Protein AF-A0AAW8YZZ6-F1 (afdb_monomer_lite)

Structure (mmCIF, N/CA/C/O backbone):
data_AF-A0AAW8YZZ6-F1
#
_entry.id   AF-A0AAW8YZZ6-F1
#
loop_
_atom_site.group_PDB
_atom_site.id
_atom_site.type_symbol
_atom_site.label_atom_id
_atom_site.label_alt_id
_atom_site.label_comp_id
_atom_site.label_asym_id
_atom_site.label_entity_id
_atom_site.label_seq_id
_atom_site.pdbx_PDB_ins_code
_atom_site.Cartn_x
_atom_site.Cartn_y
_atom_site.Cartn_z
_atom_site.occupancy
_atom_site.B_iso_or_equiv
_atom_site.auth_seq_id
_atom_site.auth_comp_id
_atom_site.auth_asym_id
_atom_site.auth_atom_id
_atom_site.pdbx_PDB_model_num
ATOM 1 N N . MET A 1 1 ? -18.118 74.528 16.825 1.00 43.16 1 MET A N 1
ATOM 2 C CA . MET A 1 1 ? -18.634 73.667 15.736 1.00 43.16 1 MET A CA 1
ATOM 3 C C . MET A 1 1 ? -18.091 72.247 15.939 1.00 43.16 1 MET A C 1
ATOM 5 O O . MET A 1 1 ? -16.984 71.967 15.513 1.00 43.16 1 MET A O 1
ATOM 9 N N . TRP A 1 2 ? -18.802 71.395 16.697 1.00 37.81 2 TRP A N 1
ATOM 10 C CA . TRP A 1 2 ? -18.304 70.091 17.202 1.00 37.81 2 TRP A CA 1
ATOM 11 C C . TRP A 1 2 ? -19.380 68.978 17.167 1.00 37.81 2 TRP A C 1
ATOM 13 O O . TRP A 1 2 ? -19.397 68.080 17.999 1.00 37.81 2 TRP A O 1
ATOM 23 N N . ILE A 1 3 ? -20.325 69.040 16.219 1.00 47.12 3 ILE A N 1
ATOM 24 C CA . ILE A 1 3 ? -21.505 68.144 16.203 1.00 47.12 3 ILE A CA 1
ATOM 25 C C . ILE A 1 3 ? -21.388 67.002 15.166 1.00 47.12 3 ILE A C 1
ATOM 27 O O . ILE A 1 3 ? -22.100 66.009 15.268 1.00 47.12 3 ILE A O 1
ATOM 31 N N . LYS A 1 4 ? -20.429 67.036 14.226 1.00 51.44 4 LYS A N 1
ATOM 32 C CA . LYS A 1 4 ? -20.314 66.006 13.165 1.00 51.44 4 LYS A CA 1
ATOM 33 C C . LYS A 1 4 ? -19.516 64.740 13.550 1.00 51.44 4 LYS A C 1
ATOM 35 O O . LYS A 1 4 ? -19.490 63.794 12.778 1.00 51.44 4 LYS A O 1
ATOM 40 N N . SER A 1 5 ? -18.886 64.694 14.729 1.00 56.28 5 SER A N 1
ATOM 41 C CA . SER A 1 5 ? -18.039 63.559 15.158 1.00 56.28 5 SER A CA 1
ATOM 42 C C . SER A 1 5 ? -18.810 62.471 15.926 1.00 56.28 5 SER A C 1
ATOM 44 O O . SER A 1 5 ? -18.571 61.278 15.743 1.00 56.28 5 SER A O 1
ATOM 46 N N . ARG A 1 6 ? -19.806 62.857 16.738 1.00 55.50 6 ARG A N 1
ATOM 47 C CA . ARG A 1 6 ? -20.483 61.929 17.661 1.00 55.50 6 ARG A CA 1
ATOM 48 C C . ARG A 1 6 ? -21.331 60.871 16.945 1.00 55.50 6 ARG A C 1
ATOM 50 O O . ARG A 1 6 ? -21.354 59.727 17.382 1.00 55.50 6 ARG A O 1
ATOM 57 N N . ASN A 1 7 ? -21.961 61.224 15.822 1.00 56.28 7 ASN A N 1
ATOM 58 C CA . ASN A 1 7 ? -22.769 60.282 15.039 1.00 56.28 7 ASN A CA 1
ATOM 59 C C . ASN A 1 7 ? -21.904 59.282 14.257 1.00 56.28 7 ASN A C 1
ATOM 61 O O . ASN A 1 7 ? -22.292 58.127 14.136 1.00 56.28 7 ASN A O 1
ATOM 65 N N . SER A 1 8 ? -20.715 59.683 13.789 1.00 57.78 8 SER A N 1
ATOM 66 C CA . SER A 1 8 ? -19.793 58.777 13.089 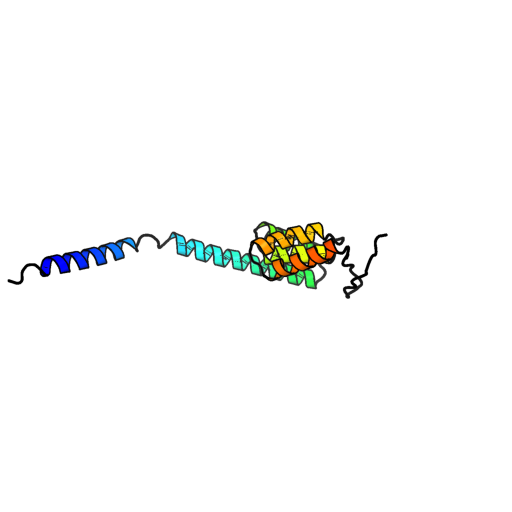1.00 57.78 8 SER A CA 1
ATOM 67 C C . SER A 1 8 ? -19.155 57.756 14.027 1.00 57.78 8 SER A C 1
ATOM 69 O O . SER A 1 8 ? -19.003 56.602 13.647 1.00 57.78 8 SER A O 1
ATOM 71 N N . ILE A 1 9 ? -18.830 58.143 15.266 1.00 61.41 9 ILE A N 1
ATOM 72 C CA . ILE A 1 9 ? -18.267 57.214 16.259 1.00 61.41 9 ILE A CA 1
ATOM 73 C C . ILE A 1 9 ? -19.305 56.160 16.665 1.00 61.41 9 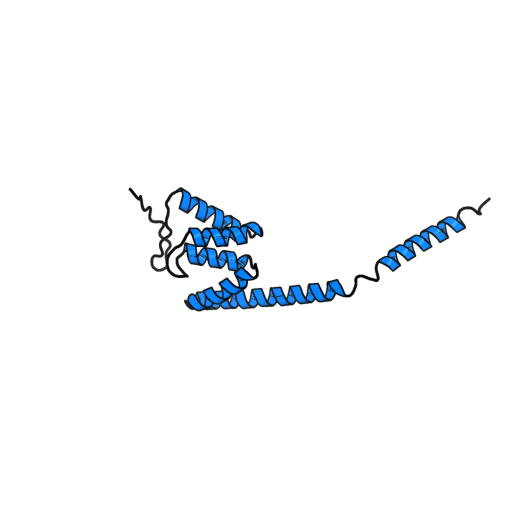ILE A C 1
ATOM 75 O O . ILE A 1 9 ? -18.979 54.979 16.703 1.00 61.41 9 ILE A O 1
ATOM 79 N N . VAL A 1 10 ? -20.561 56.565 16.891 1.00 65.56 10 VAL A N 1
ATOM 80 C CA . VAL A 1 10 ? -21.660 55.635 17.210 1.00 65.56 10 VAL A CA 1
ATOM 81 C C . VAL A 1 10 ? -21.965 54.696 16.035 1.00 65.56 10 VAL A C 1
ATOM 83 O O . VAL A 1 10 ? -22.261 53.525 16.248 1.00 65.56 10 VAL A O 1
ATOM 86 N N . LEU A 1 11 ? -21.846 55.173 14.791 1.00 63.16 11 LEU A N 1
ATOM 87 C CA . LEU A 1 11 ? -22.036 54.338 13.602 1.00 63.16 11 LEU A CA 1
ATOM 88 C C . LEU A 1 11 ? -20.916 53.295 13.451 1.00 63.16 11 LEU A C 1
ATOM 90 O O . LEU A 1 11 ? -21.190 52.135 13.158 1.00 63.16 11 LEU A O 1
ATOM 94 N N . VAL A 1 12 ? -19.660 53.688 13.691 1.00 63.53 12 VAL A N 1
ATOM 95 C CA . VAL A 1 12 ? -18.492 52.795 13.597 1.00 63.53 12 VAL A CA 1
ATOM 96 C C . VAL A 1 12 ? -18.524 51.723 14.687 1.00 63.53 12 VAL A C 1
ATOM 98 O O . VAL A 1 12 ? -18.260 50.558 14.396 1.00 63.53 12 VAL A O 1
ATOM 101 N N . THR A 1 13 ? -18.909 52.064 15.919 1.00 65.81 13 THR A N 1
ATOM 102 C CA . THR A 1 13 ? -19.053 51.064 16.989 1.00 65.81 13 THR A CA 1
ATOM 103 C C . THR A 1 13 ? -20.231 50.124 16.743 1.00 65.81 13 THR A C 1
ATOM 105 O O . THR A 1 13 ? -20.111 48.930 16.999 1.00 65.81 13 THR A O 1
ATOM 108 N N . PHE A 1 14 ? -21.334 50.611 16.169 1.00 70.44 14 PHE A N 1
ATOM 109 C CA . PHE A 1 14 ? -22.470 49.767 15.792 1.00 70.44 14 PHE A CA 1
ATOM 110 C C . PHE A 1 14 ? -22.109 48.773 14.673 1.00 70.44 14 PHE A C 1
ATOM 112 O O . PHE A 1 14 ? -22.471 47.601 14.755 1.00 70.44 14 PHE A O 1
ATOM 119 N N . ILE A 1 15 ? -21.320 49.201 13.680 1.00 69.00 15 ILE A N 1
ATOM 120 C CA . ILE A 1 15 ? -20.821 48.342 12.591 1.00 69.00 15 ILE A CA 1
ATOM 121 C C . ILE A 1 15 ? -19.832 47.281 13.111 1.00 69.00 15 ILE A C 1
ATOM 123 O O . ILE A 1 15 ? -19.919 46.123 12.706 1.00 69.00 15 ILE A O 1
ATOM 127 N N . LEU A 1 16 ? -18.936 47.635 14.043 1.00 65.00 16 LEU A N 1
ATOM 128 C CA . LEU A 1 16 ? -18.002 46.685 14.674 1.00 65.00 16 LEU A CA 1
ATOM 129 C C . LEU A 1 16 ? -18.708 45.684 15.614 1.00 65.00 16 LEU A C 1
ATOM 131 O O . LEU A 1 16 ? -18.280 44.536 15.739 1.00 65.00 16 LEU A O 1
ATOM 135 N N . CYS A 1 17 ? -19.814 46.085 16.247 1.00 64.62 17 CYS A N 1
ATOM 136 C CA . CYS A 1 17 ? -20.660 45.190 17.045 1.00 64.62 17 CYS A CA 1
ATOM 137 C C . CYS A 1 17 ? -21.518 44.251 16.176 1.00 64.62 17 CYS A C 1
ATOM 139 O O . CYS A 1 17 ? -21.741 43.101 16.543 1.00 64.62 17 CYS A O 1
ATOM 141 N N . LEU A 1 18 ? -21.973 44.704 15.004 1.00 61.31 18 LEU A N 1
ATOM 142 C CA . LEU A 1 18 ? -22.710 43.873 14.043 1.00 61.31 18 LEU A CA 1
ATOM 143 C C . LEU A 1 18 ? -21.816 42.822 13.364 1.00 61.31 18 LEU A C 1
ATOM 145 O O . LEU A 1 18 ? -22.265 41.698 13.143 1.00 61.31 18 LEU A O 1
ATOM 149 N N . SER A 1 19 ? -20.548 43.141 13.079 1.00 62.22 19 SER A N 1
ATOM 150 C CA . SER A 1 19 ? -19.595 42.168 12.520 1.00 62.22 19 SER A CA 1
ATOM 151 C C . SER A 1 19 ? -19.176 41.100 13.535 1.00 62.22 19 SER A C 1
ATOM 153 O O . SER A 1 19 ? -18.974 39.947 13.161 1.00 62.22 19 SER A O 1
ATOM 155 N N . SER A 1 20 ? -19.119 41.449 14.822 1.00 60.75 20 SER A N 1
ATOM 156 C CA . SER A 1 20 ? -18.901 40.488 15.910 1.00 60.75 20 SER A CA 1
ATOM 157 C C . SER A 1 20 ? -20.146 39.645 16.218 1.00 60.75 20 SER A C 1
ATOM 159 O O . SER A 1 20 ? -20.004 38.475 16.564 1.00 60.75 20 SER A O 1
ATOM 161 N N . PHE A 1 21 ? -21.360 40.166 15.995 1.00 58.66 21 PHE A N 1
ATOM 162 C CA . PHE A 1 21 ? -22.602 39.381 16.090 1.00 58.66 21 PHE A CA 1
ATOM 163 C C . PHE A 1 21 ? -22.792 38.382 14.934 1.00 58.66 21 PHE A C 1
ATOM 165 O O . PHE A 1 21 ? -23.362 37.312 15.141 1.00 58.66 21 PHE A O 1
ATOM 172 N N . LEU A 1 22 ? -22.263 38.669 13.737 1.00 52.03 22 LEU A N 1
ATOM 173 C CA . LEU A 1 22 ? -22.270 37.730 12.602 1.00 52.03 22 LEU A CA 1
ATOM 174 C C . LEU A 1 22 ? -21.299 36.545 12.775 1.00 52.03 22 LEU A C 1
ATOM 176 O O . LEU A 1 22 ? -21.390 35.573 12.026 1.00 52.03 22 LEU A O 1
ATOM 180 N N . LEU A 1 23 ? -20.412 36.575 13.776 1.00 51.97 23 LEU A N 1
ATOM 181 C CA . LEU A 1 23 ? -19.503 35.467 14.094 1.00 51.97 23 LEU A CA 1
ATOM 182 C C . LEU A 1 23 ? -20.087 34.438 15.083 1.00 51.97 23 LEU A C 1
ATOM 184 O O . LEU A 1 23 ? -19.432 33.436 15.360 1.00 51.97 23 LEU A O 1
ATOM 188 N N . ILE A 1 24 ? -21.325 34.605 15.575 1.00 57.91 24 ILE A N 1
ATOM 189 C CA . ILE A 1 24 ? -21.940 33.692 16.568 1.00 57.91 24 ILE A CA 1
ATOM 190 C C . ILE A 1 24 ? -23.034 32.805 15.941 1.00 57.91 24 ILE A C 1
ATOM 192 O O . ILE A 1 24 ? -24.049 32.502 16.556 1.00 57.91 24 ILE A O 1
ATOM 196 N N . SER A 1 25 ? -22.833 32.335 14.705 1.00 57.03 25 SER A N 1
ATOM 197 C CA . SER A 1 25 ? -23.699 31.291 14.117 1.00 57.03 25 SER A CA 1
ATOM 198 C C . SER A 1 25 ? -22.960 30.101 13.486 1.00 57.03 25 SER A C 1
ATOM 200 O O . SER A 1 25 ? -23.610 29.209 12.947 1.00 57.03 25 SER A O 1
ATOM 202 N N . CYS A 1 26 ? -21.635 29.991 13.613 1.00 53.09 26 CYS A N 1
ATOM 203 C CA . CYS A 1 26 ? -20.879 28.831 13.111 1.00 53.09 26 CYS A CA 1
ATOM 204 C C . CYS A 1 26 ? -20.108 28.112 14.232 1.00 53.09 26 CYS A C 1
ATOM 206 O O . CYS A 1 26 ? -18.908 27.899 14.126 1.00 53.09 26 CYS A O 1
ATOM 208 N N . GLY A 1 27 ? -20.778 27.765 15.337 1.00 50.97 27 GLY A N 1
ATOM 209 C CA . GLY A 1 27 ? -20.136 27.074 16.470 1.00 50.97 27 GLY A CA 1
ATOM 210 C C . GLY A 1 27 ? -20.367 25.558 16.551 1.00 50.97 27 GLY A C 1
ATOM 211 O O . GLY A 1 27 ? -19.568 24.854 17.166 1.00 50.97 27 GLY A O 1
ATOM 212 N N . ASN A 1 28 ? -21.437 25.030 15.941 1.00 52.66 28 ASN A N 1
ATOM 213 C CA . ASN A 1 28 ? -21.854 23.638 16.184 1.00 52.66 28 ASN A CA 1
ATOM 214 C C . ASN A 1 28 ? -21.442 22.629 15.098 1.00 52.66 28 ASN A C 1
ATOM 216 O O . ASN A 1 28 ? -21.252 21.462 15.427 1.00 52.66 28 ASN A O 1
ATOM 220 N N . SER A 1 29 ? -21.272 23.040 13.835 1.00 55.75 29 SER A N 1
ATOM 221 C CA . SER A 1 29 ? -20.892 22.110 12.751 1.00 55.75 29 SER A CA 1
ATOM 222 C C . SER A 1 29 ? -19.415 21.705 12.825 1.00 55.75 29 SER A C 1
ATOM 224 O O . SER A 1 29 ? -19.079 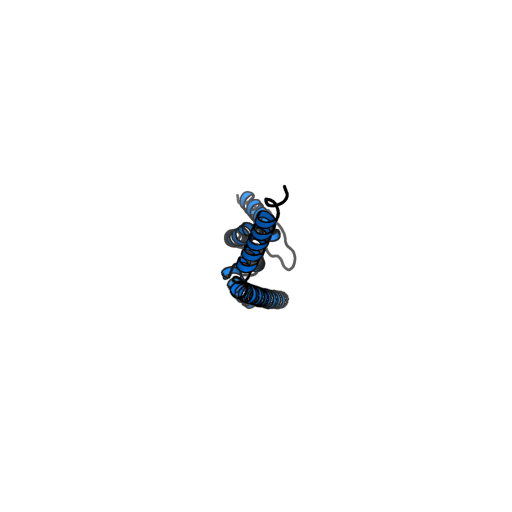20.531 12.697 1.00 55.75 29 SER A O 1
ATOM 226 N N . THR A 1 30 ? -18.533 22.661 13.127 1.00 55.69 30 THR A N 1
ATOM 227 C CA . THR A 1 30 ? -17.073 22.487 13.069 1.00 55.69 30 THR A CA 1
ATOM 228 C C . THR A 1 30 ? -16.518 21.655 14.227 1.00 55.69 30 THR A C 1
ATOM 230 O O . THR A 1 30 ? -15.671 20.797 14.011 1.00 55.69 30 THR A O 1
ATOM 233 N N . ASN A 1 31 ? -17.026 21.822 15.453 1.00 58.78 31 ASN A N 1
ATOM 234 C CA . ASN A 1 31 ? -16.563 21.053 16.619 1.00 58.78 31 ASN A CA 1
ATOM 235 C C . ASN A 1 31 ? -16.940 19.562 16.549 1.00 58.78 31 ASN A C 1
ATOM 237 O O . ASN A 1 31 ? -16.196 18.702 17.021 1.00 58.78 31 ASN A O 1
ATOM 241 N N . VAL A 1 32 ? -18.092 19.242 15.950 1.00 60.88 32 VAL A N 1
ATOM 242 C CA . VAL A 1 32 ? -18.541 17.855 15.755 1.00 60.88 32 VAL A CA 1
ATOM 243 C C . VAL A 1 32 ? -17.779 17.192 14.607 1.00 60.88 32 VAL A C 1
ATOM 245 O O . VAL A 1 32 ? -17.391 16.032 14.737 1.00 60.88 32 VAL A O 1
ATOM 248 N N . GLU A 1 33 ? -17.528 17.912 13.511 1.00 59.75 33 GLU A N 1
ATOM 249 C CA . GLU A 1 33 ? -16.726 17.416 12.385 1.00 59.75 33 GLU A CA 1
ATOM 250 C C . GLU A 1 33 ? -15.266 17.189 12.773 1.00 59.75 33 GLU A C 1
ATOM 252 O O . GLU A 1 33 ? -14.750 16.106 12.523 1.00 59.75 33 GLU A O 1
ATOM 257 N N . ILE A 1 34 ? -14.622 18.131 13.467 1.00 61.38 34 ILE A N 1
ATOM 258 C CA . ILE A 1 34 ? -13.226 17.980 13.911 1.00 61.38 34 ILE A CA 1
ATOM 259 C C . ILE A 1 34 ? -13.078 16.790 14.873 1.00 61.38 34 ILE A C 1
ATOM 261 O O . ILE A 1 34 ? -12.155 15.995 14.716 1.00 61.38 34 ILE A O 1
ATOM 265 N N . LYS A 1 35 ? -14.019 16.592 15.812 1.00 63.84 35 LYS A N 1
ATOM 266 C CA . LYS A 1 35 ? -14.015 15.426 16.715 1.00 63.84 35 LYS A CA 1
ATOM 267 C C . LYS A 1 35 ? -14.228 14.104 15.969 1.00 63.84 35 LYS A C 1
ATOM 269 O O . LYS A 1 35 ? -13.600 13.106 16.308 1.00 63.84 35 LYS A O 1
ATOM 274 N N . LYS A 1 36 ? -15.104 14.088 14.955 1.00 61.38 36 LYS A N 1
ATOM 275 C CA . LYS A 1 36 ? -15.311 12.910 14.096 1.00 61.38 36 LYS A CA 1
ATOM 276 C C . LYS A 1 36 ? -14.066 12.595 13.272 1.00 61.38 36 LYS A C 1
ATOM 278 O O . LYS A 1 36 ? -13.675 11.435 13.228 1.00 61.38 36 LYS A O 1
ATOM 283 N N . ILE A 1 37 ? -13.433 13.605 12.679 1.00 62.56 37 ILE A N 1
ATOM 284 C CA . ILE A 1 37 ? -12.215 13.458 11.874 1.00 62.56 37 ILE A CA 1
ATOM 285 C C . ILE A 1 37 ? -11.070 12.910 12.733 1.00 62.56 37 ILE A C 1
ATOM 287 O O . ILE A 1 37 ? -10.478 11.905 12.347 1.00 62.56 37 ILE A O 1
ATOM 291 N N . ASP A 1 38 ? -10.837 13.474 13.922 1.00 67.19 38 ASP A N 1
ATOM 292 C CA . ASP A 1 38 ? -9.835 12.980 14.881 1.00 67.19 38 ASP A CA 1
ATOM 293 C C . ASP A 1 38 ? -10.102 11.519 15.277 1.00 67.19 38 ASP A C 1
ATOM 295 O O . ASP A 1 38 ? -9.222 10.672 15.155 1.00 67.19 38 ASP A O 1
ATOM 299 N N . SER A 1 39 ? -11.351 11.173 15.616 1.00 70.12 39 SER A N 1
ATOM 300 C CA . SER A 1 39 ? -11.706 9.782 15.936 1.00 70.12 39 SER A CA 1
ATOM 301 C C . SER A 1 39 ? -11.560 8.823 14.746 1.00 70.12 39 SER A C 1
ATOM 303 O O . SER A 1 39 ? -11.121 7.689 14.918 1.00 70.12 39 SER A O 1
ATOM 305 N N . SER A 1 40 ? -11.883 9.275 13.529 1.00 74.12 40 SER A N 1
ATOM 306 C CA . SER A 1 40 ? -11.791 8.455 12.317 1.00 74.12 40 SER A CA 1
ATOM 307 C C . SER A 1 40 ? -10.345 8.228 11.885 1.00 74.12 40 SER A C 1
ATOM 309 O O . SER A 1 40 ? -9.997 7.129 11.459 1.00 74.12 40 SER A O 1
ATOM 311 N N . GLN A 1 41 ? -9.488 9.237 12.052 1.00 79.31 41 GLN A N 1
ATOM 312 C CA . GLN A 1 41 ? -8.068 9.131 11.756 1.00 79.31 41 GLN A CA 1
ATOM 313 C C . GLN A 1 41 ? -7.362 8.259 12.799 1.00 79.31 41 GLN A C 1
ATOM 315 O O . GLN A 1 41 ? -6.567 7.400 12.428 1.00 79.31 41 GLN A O 1
ATOM 320 N N . GLN A 1 42 ? -7.718 8.402 14.080 1.00 85.81 42 GLN A N 1
ATOM 321 C CA . GLN A 1 42 ? -7.239 7.517 15.143 1.00 85.81 42 GLN A CA 1
ATOM 322 C C . GLN A 1 42 ? -7.622 6.055 14.884 1.00 85.81 42 GLN A C 1
ATOM 324 O O . GLN A 1 42 ? -6.791 5.168 15.059 1.00 85.81 42 GLN A O 1
ATOM 329 N N . GLU A 1 43 ? -8.845 5.780 14.417 1.00 88.94 43 GLU A N 1
ATOM 330 C CA . GLU A 1 43 ? -9.255 4.416 14.065 1.00 88.94 43 GLU A CA 1
ATOM 331 C C . GLU A 1 43 ? -8.448 3.856 12.880 1.00 88.94 43 GLU A C 1
ATOM 333 O O . GLU A 1 43 ? -8.019 2.700 12.924 1.00 88.94 43 GLU A O 1
ATOM 338 N N . ILE A 1 44 ? -8.190 4.671 11.849 1.00 92.62 44 ILE A N 1
ATOM 339 C CA . ILE A 1 44 ? -7.344 4.289 10.706 1.00 92.62 44 ILE A CA 1
ATOM 340 C C . ILE A 1 44 ? -5.923 3.962 11.173 1.00 92.62 44 ILE A C 1
ATOM 342 O O . ILE A 1 44 ? -5.403 2.906 10.816 1.00 92.62 44 ILE A O 1
ATOM 346 N N . ASP A 1 45 ? -5.311 4.816 11.995 1.00 92.88 45 ASP A N 1
ATOM 347 C CA . ASP A 1 45 ? -3.938 4.617 12.467 1.00 92.88 45 ASP A CA 1
ATOM 348 C C . ASP A 1 45 ? -3.815 3.367 13.364 1.00 92.88 45 ASP A C 1
ATOM 350 O O . ASP A 1 45 ? -2.853 2.607 13.231 1.00 92.88 45 ASP A O 1
ATOM 354 N N . VAL A 1 46 ? -4.809 3.085 14.218 1.00 95.19 46 VAL A N 1
ATOM 355 C CA . VAL A 1 46 ? -4.843 1.859 15.042 1.00 95.19 46 VAL A CA 1
ATOM 356 C C . VAL A 1 46 ? -4.957 0.602 14.175 1.00 95.19 46 VAL A C 1
ATOM 358 O O . VAL A 1 46 ? -4.233 -0.372 14.394 1.00 95.19 46 VAL A O 1
ATOM 361 N N . GLN A 1 47 ? -5.843 0.603 13.177 1.0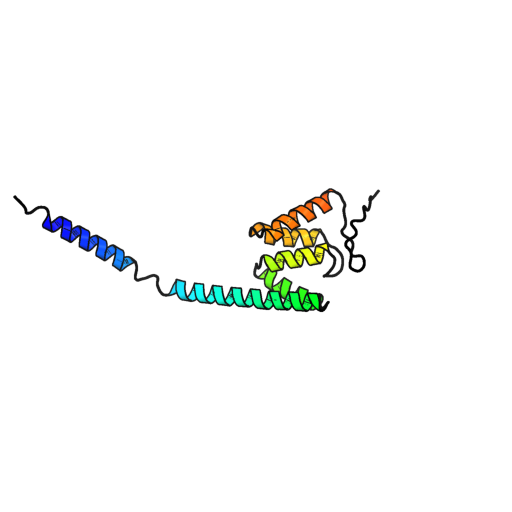0 96.88 47 GLN A N 1
ATOM 362 C CA . GLN A 1 47 ? -5.997 -0.537 12.267 1.00 96.88 47 GLN A CA 1
ATOM 363 C C . GLN A 1 47 ? -4.757 -0.727 11.388 1.00 96.88 47 GLN A C 1
ATOM 365 O O . GLN A 1 47 ? -4.349 -1.861 11.143 1.00 96.88 47 GLN A O 1
ATOM 370 N N . PHE A 1 48 ? -4.128 0.365 10.953 1.00 97.00 48 PHE A N 1
ATOM 371 C CA . PHE A 1 48 ? -2.881 0.308 10.200 1.00 97.00 48 PHE A CA 1
ATOM 372 C C . PHE A 1 48 ? -1.773 -0.336 11.033 1.00 97.00 48 PHE A C 1
ATOM 374 O O . PHE A 1 48 ? -1.134 -1.275 10.563 1.00 97.00 48 PHE A O 1
ATOM 381 N N . LYS A 1 49 ? -1.613 0.080 12.297 1.00 97.38 49 LYS A N 1
ATOM 382 C CA . LYS A 1 49 ? -0.621 -0.520 13.196 1.00 97.38 49 LYS A CA 1
ATOM 383 C C . LYS A 1 49 ? -0.869 -2.014 13.406 1.00 97.38 49 LYS A C 1
ATOM 385 O O . LYS A 1 49 ? 0.058 -2.811 13.325 1.00 97.38 49 LYS A O 1
ATOM 390 N N . LYS A 1 50 ? -2.132 -2.415 13.575 1.00 97.69 50 LYS A N 1
ATOM 391 C CA . LYS A 1 50 ? -2.508 -3.834 13.633 1.00 97.69 50 LYS A CA 1
ATOM 392 C C . LYS A 1 50 ? -2.102 -4.591 12.363 1.00 97.69 50 LYS A C 1
ATOM 394 O O . LYS A 1 50 ? -1.663 -5.734 12.457 1.00 97.69 50 LYS A O 1
ATOM 399 N N . ALA A 1 51 ? -2.268 -3.992 11.184 1.00 97.81 51 ALA A N 1
ATOM 400 C CA . ALA A 1 51 ? -1.843 -4.612 9.933 1.00 97.81 51 ALA A CA 1
ATOM 401 C C . ALA A 1 51 ? -0.315 -4.754 9.846 1.00 97.81 51 ALA A C 1
ATOM 403 O O . ALA A 1 51 ? 0.153 -5.789 9.378 1.00 97.81 51 ALA A O 1
ATOM 404 N N . GLU A 1 52 ? 0.453 -3.771 10.329 1.00 96.38 52 GLU A N 1
ATOM 405 C CA . GLU A 1 52 ? 1.915 -3.879 10.453 1.00 96.38 52 GLU A CA 1
ATOM 406 C C . GLU A 1 52 ? 2.313 -5.023 11.391 1.00 96.38 52 GLU A C 1
ATOM 408 O O . GLU A 1 52 ? 3.126 -5.861 11.017 1.00 96.38 52 GLU A O 1
ATOM 413 N N . ASP A 1 53 ? 1.684 -5.128 12.563 1.00 97.62 53 ASP A N 1
ATOM 414 C CA . ASP A 1 53 ? 1.988 -6.192 13.527 1.00 97.62 53 ASP A CA 1
ATOM 415 C C . ASP A 1 53 ? 1.646 -7.588 12.967 1.00 97.62 53 ASP A C 1
ATOM 417 O O . ASP A 1 53 ? 2.327 -8.572 13.258 1.00 97.62 53 ASP A O 1
ATOM 421 N N . LEU A 1 54 ? 0.586 -7.699 12.156 1.00 97.88 54 LEU A N 1
ATOM 422 C CA . LEU A 1 54 ? 0.252 -8.932 11.432 1.00 97.88 54 LEU A CA 1
ATOM 423 C C . LEU A 1 54 ? 1.284 -9.241 10.345 1.00 97.88 54 LEU A C 1
ATOM 425 O O . LEU A 1 54 ? 1.637 -10.402 10.153 1.00 97.88 54 LEU A O 1
ATOM 429 N N . PHE A 1 55 ? 1.777 -8.214 9.655 1.00 92.31 55 PHE A N 1
ATOM 430 C CA . PHE A 1 55 ? 2.825 -8.352 8.652 1.00 92.31 55 PHE A CA 1
ATOM 431 C C . PHE A 1 55 ? 4.138 -8.849 9.278 1.00 92.31 55 PHE A C 1
ATOM 433 O O . PHE A 1 55 ? 4.752 -9.766 8.745 1.00 92.31 55 PHE A O 1
ATOM 440 N N . GLU A 1 56 ? 4.521 -8.321 10.445 1.00 93.31 56 GLU A N 1
ATOM 441 C CA . GLU A 1 56 ? 5.679 -8.782 11.231 1.00 93.31 56 GLU A CA 1
ATOM 442 C C . GLU A 1 56 ? 5.533 -10.231 11.730 1.00 93.31 56 GLU A C 1
ATOM 444 O O . GLU A 1 56 ? 6.527 -10.912 11.966 1.00 93.31 56 GLU A O 1
ATOM 449 N N . GLN A 1 57 ? 4.299 -10.719 11.872 1.00 95.62 57 GLN A N 1
ATOM 450 C CA . GLN A 1 57 ? 3.982 -12.106 12.232 1.00 95.62 57 GLN A CA 1
ATOM 451 C C . GLN A 1 57 ? 3.841 -13.034 11.012 1.00 95.62 57 GLN A C 1
ATOM 453 O O . GLN A 1 57 ? 3.299 -14.131 11.154 1.00 95.62 57 GLN A O 1
ATOM 458 N N . ASP A 1 58 ? 4.247 -12.592 9.817 1.00 93.69 58 ASP A N 1
ATOM 459 C CA . ASP A 1 58 ? 4.074 -13.307 8.544 1.00 93.69 58 ASP A CA 1
ATOM 460 C C . ASP A 1 58 ? 2.603 -13.639 8.193 1.00 93.69 58 ASP A C 1
ATOM 462 O O . ASP A 1 58 ? 2.315 -14.471 7.328 1.00 93.69 58 ASP A O 1
ATOM 466 N N . LYS A 1 59 ? 1.628 -12.962 8.817 1.00 96.88 59 LYS A N 1
ATOM 467 C CA . LYS A 1 59 ? 0.185 -13.130 8.560 1.00 96.88 59 LYS A CA 1
ATOM 468 C C . LYS A 1 59 ? -0.273 -12.226 7.418 1.00 96.88 59 LYS A C 1
ATOM 470 O O . LYS A 1 59 ? -1.156 -11.377 7.574 1.00 96.88 59 LYS A O 1
ATOM 475 N N . TYR A 1 60 ? 0.333 -12.414 6.248 1.00 94.62 60 TYR A N 1
ATOM 476 C CA . TYR A 1 60 ? 0.154 -11.528 5.095 1.00 94.62 60 TYR A CA 1
ATOM 477 C C . TYR A 1 60 ? -1.300 -11.432 4.618 1.00 94.62 60 TYR A C 1
ATOM 479 O O . TYR A 1 60 ? -1.766 -10.343 4.302 1.00 94.62 60 TYR A O 1
ATOM 487 N N . GLU A 1 61 ? -2.059 -12.529 4.615 1.00 96.50 61 GLU A N 1
ATOM 488 C CA . GLU A 1 61 ? -3.457 -12.497 4.162 1.00 96.50 61 GLU A CA 1
ATOM 489 C C . GLU A 1 61 ? -4.350 -11.638 5.078 1.00 96.50 61 GLU A C 1
ATOM 491 O O . GLU A 1 61 ? -5.226 -10.904 4.613 1.00 96.50 61 GLU A O 1
ATOM 496 N N . GLU A 1 62 ? -4.121 -11.697 6.392 1.00 97.44 62 GLU A N 1
ATOM 497 C CA . GLU A 1 62 ? -4.854 -10.886 7.367 1.00 97.44 62 GLU A CA 1
ATOM 498 C C . GLU A 1 62 ? -4.451 -9.410 7.267 1.00 97.44 62 GLU A C 1
ATOM 500 O O . GLU A 1 62 ? -5.323 -8.536 7.235 1.00 97.44 62 GLU A O 1
ATOM 505 N N . ALA A 1 63 ? -3.148 -9.131 7.140 1.00 98.12 63 ALA A N 1
ATOM 506 C CA . ALA A 1 63 ? -2.634 -7.782 6.913 1.00 98.12 63 ALA A CA 1
ATOM 507 C C . ALA A 1 63 ? -3.204 -7.174 5.619 1.00 98.12 63 ALA A C 1
ATOM 509 O O . ALA A 1 63 ? -3.681 -6.037 5.629 1.00 98.12 63 ALA A O 1
ATOM 510 N N . TYR A 1 64 ? -3.245 -7.950 4.529 1.00 98.25 64 TYR A N 1
ATOM 511 C CA . TYR A 1 64 ? -3.814 -7.536 3.246 1.00 98.25 64 TYR A CA 1
ATOM 512 C C . TYR A 1 64 ? -5.270 -7.095 3.383 1.00 98.25 64 TYR A C 1
ATOM 514 O O . TYR A 1 64 ? -5.637 -6.030 2.889 1.00 98.25 64 TYR A O 1
ATOM 522 N N . LYS A 1 65 ? -6.106 -7.881 4.075 1.00 98.44 65 LYS A N 1
ATOM 523 C CA . LYS A 1 65 ? -7.532 -7.560 4.259 1.00 98.44 65 LYS A CA 1
ATOM 524 C C . LYS A 1 65 ? -7.717 -6.206 4.941 1.00 98.44 65 LYS A C 1
ATOM 526 O O . LYS A 1 65 ? -8.535 -5.407 4.484 1.00 98.44 65 LYS A O 1
ATOM 531 N N . ILE A 1 66 ? -6.941 -5.929 5.990 1.00 98.31 66 ILE A N 1
ATOM 532 C CA . ILE A 1 66 ? -7.010 -4.653 6.714 1.00 98.31 66 ILE A CA 1
ATOM 533 C C . ILE A 1 66 ? -6.498 -3.510 5.832 1.00 98.31 66 ILE A C 1
ATOM 535 O O . ILE A 1 66 ? -7.203 -2.517 5.646 1.00 98.31 66 ILE A O 1
ATOM 539 N N . LEU A 1 67 ? -5.317 -3.663 5.226 1.00 98.44 67 LEU A N 1
ATOM 540 C CA . LEU A 1 67 ? -4.737 -2.643 4.346 1.00 98.44 67 LEU A CA 1
ATOM 541 C C . LEU A 1 67 ? -5.653 -2.325 3.162 1.00 98.44 67 LEU A C 1
ATOM 543 O O . LEU A 1 67 ? -5.808 -1.158 2.810 1.00 98.44 67 LEU A O 1
ATOM 547 N N . LYS A 1 68 ? -6.319 -3.330 2.584 1.00 98.50 68 LYS A N 1
ATOM 548 C CA . LYS A 1 68 ? -7.290 -3.142 1.503 1.00 98.50 68 LYS A CA 1
ATOM 549 C C . LYS A 1 68 ? -8.474 -2.292 1.938 1.00 98.50 68 LYS A C 1
ATOM 551 O O . LYS A 1 68 ? -8.820 -1.343 1.239 1.00 98.50 68 LYS A O 1
ATOM 556 N N . GLN A 1 69 ? -9.049 -2.583 3.101 1.00 97.81 69 GLN A N 1
ATOM 557 C CA . GLN A 1 69 ? -10.157 -1.800 3.650 1.00 97.81 69 GLN A CA 1
ATOM 558 C C . GLN A 1 69 ? -9.762 -0.340 3.906 1.00 97.81 69 GLN A C 1
ATOM 560 O O . GLN A 1 69 ? -10.524 0.566 3.572 1.00 97.81 69 GLN A O 1
ATOM 565 N N . LEU A 1 70 ? -8.579 -0.096 4.474 1.00 97.94 70 LEU A N 1
ATOM 566 C CA . LEU A 1 70 ? -8.086 1.260 4.737 1.00 97.94 70 LEU A CA 1
ATOM 567 C C . LEU A 1 70 ? -7.753 2.012 3.440 1.00 97.94 70 LEU A C 1
ATOM 569 O O . LEU A 1 70 ? -8.134 3.171 3.276 1.00 97.94 70 LEU A O 1
ATOM 573 N N . ALA A 1 71 ? -7.118 1.340 2.480 1.00 98.00 71 ALA A N 1
ATOM 574 C CA . ALA A 1 71 ? -6.793 1.913 1.178 1.00 98.00 71 ALA A CA 1
ATOM 575 C C . ALA A 1 71 ? -8.046 2.290 0.371 1.00 98.00 71 ALA A C 1
ATOM 577 O O . ALA A 1 71 ? -8.051 3.322 -0.307 1.00 98.00 71 ALA A O 1
ATOM 578 N N . ASP A 1 72 ? -9.111 1.486 0.470 1.00 96.81 72 ASP A N 1
ATOM 579 C CA . ASP A 1 72 ? -10.412 1.757 -0.154 1.00 96.81 72 ASP A CA 1
ATOM 580 C C . ASP A 1 72 ? -11.147 2.931 0.509 1.00 96.81 72 ASP A C 1
ATOM 582 O O . ASP A 1 72 ? -11.902 3.632 -0.161 1.00 96.81 72 ASP A O 1
ATOM 586 N N . LYS A 1 73 ? -10.868 3.210 1.790 1.00 95.50 73 LYS A N 1
ATOM 587 C CA . LYS A 1 73 ? -11.286 4.448 2.476 1.00 95.50 73 LYS A CA 1
ATOM 588 C C . LYS A 1 73 ? -10.433 5.667 2.107 1.00 95.50 73 LYS A C 1
ATOM 590 O O . LYS A 1 73 ? -10.721 6.765 2.572 1.00 95.50 73 LYS A O 1
ATOM 595 N N . GLY A 1 74 ? -9.405 5.490 1.280 1.00 95.88 74 GLY A N 1
ATOM 596 C CA . GLY A 1 74 ? -8.543 6.571 0.819 1.00 95.88 74 GLY A CA 1
ATOM 597 C C . GLY A 1 74 ? -7.267 6.767 1.635 1.00 95.88 74 GLY A C 1
ATOM 598 O O . GLY A 1 74 ? -6.515 7.675 1.310 1.00 95.88 74 GLY A O 1
ATOM 599 N N . ASP A 1 75 ? -6.963 5.939 2.640 1.00 97.31 75 ASP A N 1
ATOM 600 C CA . ASP A 1 75 ? -5.737 6.121 3.425 1.00 97.31 75 ASP A CA 1
ATOM 601 C C . ASP A 1 75 ? -4.478 5.921 2.560 1.00 97.31 75 ASP A C 1
ATOM 603 O O . ASP A 1 75 ? -4.190 4.821 2.075 1.00 97.31 75 ASP A O 1
ATOM 607 N N . ALA A 1 76 ? -3.716 6.998 2.362 1.00 98.06 76 ALA A N 1
ATOM 608 C CA . ALA A 1 76 ? -2.563 7.002 1.467 1.00 98.06 76 ALA A CA 1
ATOM 609 C C . ALA A 1 76 ? -1.415 6.104 1.964 1.00 98.06 76 ALA A C 1
ATOM 611 O O . ALA A 1 76 ? -0.695 5.525 1.146 1.00 98.06 76 ALA A O 1
ATOM 612 N N . LYS A 1 77 ? -1.260 5.939 3.290 1.00 97.69 77 LYS A N 1
ATOM 613 C CA . LYS A 1 77 ? -0.265 5.018 3.868 1.00 97.69 77 LYS A CA 1
ATOM 614 C C . LYS A 1 77 ? -0.594 3.577 3.478 1.00 97.69 77 LYS A C 1
ATOM 616 O O . LYS A 1 77 ? 0.273 2.865 2.978 1.00 97.69 77 LYS A O 1
ATOM 621 N N . SER A 1 78 ? -1.852 3.172 3.631 1.00 98.44 78 SER A N 1
ATOM 622 C CA . SER A 1 78 ? -2.334 1.831 3.288 1.00 98.44 78 SER A CA 1
ATOM 623 C C . SER A 1 78 ? -2.285 1.556 1.791 1.00 98.44 78 SER A C 1
ATOM 625 O O . SER A 1 78 ? -1.885 0.466 1.389 1.00 98.44 78 SER A O 1
ATOM 627 N N . GLN A 1 79 ? -2.619 2.544 0.955 1.00 98.75 79 GLN A N 1
ATOM 628 C CA . GLN A 1 79 ? -2.428 2.447 -0.496 1.00 98.75 79 GLN A CA 1
ATOM 629 C C . GLN A 1 79 ? -0.955 2.190 -0.831 1.00 98.75 79 GLN A C 1
ATOM 631 O O . GLN A 1 79 ? -0.646 1.247 -1.552 1.00 98.75 79 GLN A O 1
ATOM 636 N N . ASN A 1 80 ? -0.027 2.943 -0.236 1.00 98.69 80 ASN A N 1
ATOM 637 C CA . ASN A 1 80 ? 1.399 2.690 -0.422 1.00 98.69 80 ASN A CA 1
ATOM 638 C C . ASN A 1 80 ? 1.817 1.287 0.058 1.00 98.69 80 ASN A C 1
ATOM 640 O O . ASN A 1 80 ? 2.574 0.606 -0.627 1.00 98.69 80 ASN A O 1
ATOM 644 N N . SER A 1 81 ? 1.324 0.827 1.209 1.00 98.31 81 SER A N 1
ATOM 645 C CA . SER A 1 81 ? 1.635 -0.515 1.724 1.00 98.31 81 SER A CA 1
ATOM 646 C C . SER A 1 81 ? 1.088 -1.637 0.838 1.00 98.31 81 SER A C 1
ATOM 648 O O . SER A 1 81 ? 1.761 -2.651 0.659 1.00 98.31 81 SER A O 1
ATOM 650 N N . LEU A 1 82 ? -0.090 -1.464 0.226 1.00 98.38 82 LEU A N 1
ATOM 651 C CA . LEU A 1 82 ? -0.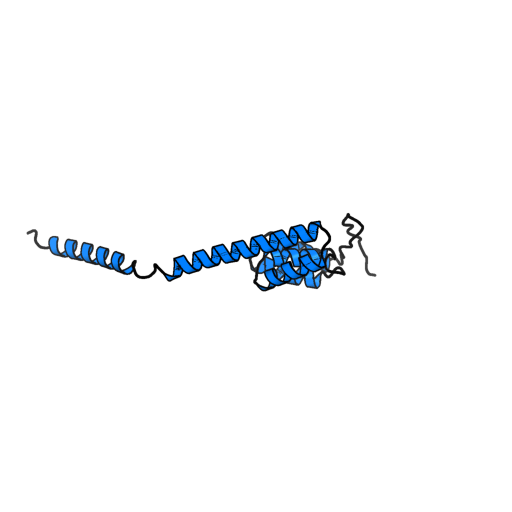576 -2.400 -0.793 1.00 98.38 82 LEU A CA 1
ATOM 652 C C . LEU A 1 82 ? 0.347 -2.428 -2.006 1.00 98.38 82 LEU A C 1
ATOM 654 O O . LEU A 1 82 ? 0.659 -3.518 -2.482 1.00 98.38 82 LEU A O 1
ATOM 658 N N . GLY A 1 83 ? 0.798 -1.256 -2.460 1.00 98.06 83 GLY A N 1
ATOM 659 C CA . GLY A 1 83 ? 1.760 -1.137 -3.550 1.00 98.06 83 GLY A CA 1
ATOM 660 C C . GLY A 1 83 ? 3.041 -1.922 -3.270 1.00 98.06 83 GLY A C 1
ATOM 661 O O . GLY A 1 83 ? 3.411 -2.777 -4.073 1.00 98.06 83 GLY A O 1
ATOM 662 N N . ASN A 1 84 ? 3.626 -1.736 -2.080 1.00 96.12 84 ASN A N 1
ATOM 663 C CA . ASN A 1 84 ? 4.799 -2.495 -1.628 1.00 96.12 84 ASN A CA 1
ATOM 664 C C . ASN A 1 84 ? 4.527 -4.002 -1.690 1.00 96.12 84 ASN A C 1
ATOM 666 O O . ASN A 1 84 ? 5.337 -4.774 -2.194 1.00 96.12 84 ASN A O 1
ATOM 670 N N . GLY A 1 85 ? 3.374 -4.442 -1.186 1.00 95.44 85 GLY A N 1
ATOM 671 C CA . GLY A 1 85 ? 3.082 -5.867 -1.153 1.00 95.44 85 GLY A CA 1
ATOM 672 C C . GLY A 1 85 ? 2.917 -6.518 -2.524 1.00 95.44 85 GLY A C 1
ATOM 673 O O . GLY A 1 85 ? 3.275 -7.683 -2.672 1.00 95.44 85 GLY A O 1
ATOM 674 N N . TYR A 1 86 ? 2.476 -5.779 -3.543 1.00 95.94 86 TYR A N 1
ATOM 675 C CA . TYR A 1 86 ? 2.490 -6.268 -4.925 1.00 95.94 86 TYR A CA 1
ATOM 676 C C . TYR A 1 86 ? 3.874 -6.175 -5.580 1.00 95.94 86 TYR A C 1
ATOM 678 O O . TYR A 1 86 ? 4.225 -7.053 -6.362 1.00 95.94 86 TYR A O 1
ATOM 686 N N . GLU A 1 87 ? 4.672 -5.154 -5.264 1.00 93.94 87 GLU A N 1
ATOM 687 C CA . GLU A 1 87 ? 6.044 -5.005 -5.776 1.00 93.94 87 GLU A CA 1
ATOM 688 C C . GLU A 1 87 ? 6.955 -6.147 -5.310 1.00 93.94 87 GLU A C 1
ATOM 690 O O . GLU A 1 87 ? 7.746 -6.663 -6.094 1.00 93.94 87 GLU A O 1
ATOM 695 N N . TYR A 1 88 ? 6.807 -6.571 -4.054 1.00 90.00 88 TYR A N 1
ATOM 696 C CA . TYR A 1 88 ? 7.665 -7.579 -3.424 1.00 90.00 88 TYR A CA 1
ATOM 697 C C . TYR A 1 88 ? 7.031 -8.977 -3.318 1.00 90.00 88 TYR A C 1
ATOM 699 O O . TYR A 1 88 ? 7.654 -9.888 -2.771 1.00 90.00 88 TYR A O 1
ATOM 707 N N . GLY A 1 89 ? 5.801 -9.170 -3.808 1.00 91.88 89 GLY A N 1
ATOM 708 C CA . GLY A 1 89 ? 5.122 -10.473 -3.760 1.00 91.88 89 GLY A CA 1
ATOM 709 C C . GLY A 1 89 ? 4.738 -10.920 -2.341 1.00 91.88 89 GLY A C 1
ATOM 710 O O . GLY A 1 89 ? 4.855 -12.088 -1.977 1.00 91.88 89 GLY A O 1
ATOM 711 N N . PHE A 1 90 ? 4.309 -9.986 -1.491 1.00 91.88 90 PHE A N 1
ATOM 712 C CA . PHE A 1 90 ? 3.724 -10.312 -0.184 1.00 91.88 90 PHE A CA 1
ATOM 713 C C . PHE A 1 90 ? 2.254 -10.735 -0.299 1.00 91.88 90 PHE A C 1
ATOM 715 O O . PHE A 1 90 ? 1.752 -11.456 0.559 1.00 91.88 90 PHE A O 1
ATOM 722 N N . TRP A 1 91 ? 1.572 -10.338 -1.377 1.00 94.19 91 TRP A N 1
ATOM 723 C CA . TRP A 1 91 ? 0.171 -10.689 -1.649 1.00 94.19 91 TRP A CA 1
ATOM 724 C C . TRP A 1 91 ? 0.012 -11.859 -2.634 1.00 94.19 91 TRP A C 1
ATOM 726 O O . TRP A 1 91 ? -1.038 -11.996 -3.259 1.00 94.19 91 TRP A O 1
ATOM 736 N N . GLY A 1 92 ? 1.050 -12.683 -2.795 1.00 90.69 92 GLY A N 1
ATOM 737 C CA . GLY A 1 92 ? 1.152 -13.703 -3.840 1.00 90.69 92 GLY A CA 1
ATOM 738 C C . GLY A 1 92 ? 2.311 -13.384 -4.778 1.00 90.69 92 GLY A C 1
ATOM 739 O O . GLY A 1 92 ? 3.402 -13.065 -4.317 1.00 90.69 92 GLY A O 1
ATOM 740 N N . ASP A 1 93 ? 2.081 -13.444 -6.085 1.00 90.06 93 ASP A N 1
ATOM 741 C CA . ASP A 1 93 ? 3.117 -13.139 -7.072 1.00 90.06 93 ASP A CA 1
ATOM 742 C C . ASP A 1 93 ? 3.412 -11.635 -7.170 1.00 90.06 93 ASP A C 1
ATOM 744 O O . ASP A 1 93 ? 2.562 -10.783 -6.887 1.00 90.06 93 ASP A O 1
ATOM 748 N N . ILE A 1 94 ? 4.624 -11.305 -7.624 1.00 90.06 94 ILE A N 1
ATOM 749 C CA . ILE A 1 94 ? 4.987 -9.928 -7.967 1.00 90.06 94 ILE A CA 1
ATOM 750 C C . ILE A 1 94 ? 4.073 -9.417 -9.081 1.00 90.06 94 ILE A C 1
ATOM 752 O O . ILE A 1 94 ? 3.918 -10.046 -10.128 1.00 90.06 94 ILE A O 1
ATOM 756 N N . ASN A 1 95 ? 3.498 -8.236 -8.871 1.00 93.62 95 ASN A N 1
ATOM 757 C CA . ASN A 1 95 ? 2.625 -7.583 -9.834 1.00 93.62 95 ASN A CA 1
ATOM 758 C C . ASN A 1 95 ? 2.891 -6.074 -9.869 1.00 93.62 95 ASN A C 1
ATOM 760 O O . ASN A 1 95 ? 2.274 -5.290 -9.146 1.00 93.62 95 ASN A O 1
ATOM 764 N N . LEU A 1 96 ? 3.809 -5.658 -10.745 1.00 93.75 96 LEU A N 1
ATOM 765 C CA . LEU A 1 96 ? 4.203 -4.251 -10.867 1.00 93.75 96 LEU A CA 1
ATOM 766 C C . LEU A 1 96 ? 3.061 -3.341 -11.351 1.00 93.75 96 LEU A C 1
ATOM 768 O O . LEU A 1 96 ? 3.028 -2.174 -10.975 1.00 93.75 96 LEU A O 1
ATOM 772 N N . GLU A 1 97 ? 2.095 -3.861 -12.115 1.00 95.69 97 GLU A N 1
ATOM 773 C CA . GLU A 1 97 ? 0.919 -3.082 -12.537 1.00 95.69 97 GLU A CA 1
ATOM 774 C C . GLU A 1 97 ? -0.004 -2.768 -11.354 1.00 95.69 97 GLU A C 1
ATOM 776 O O . GLU A 1 97 ? -0.454 -1.633 -11.188 1.00 95.69 97 GLU A O 1
ATOM 781 N N . GLN A 1 98 ? -0.251 -3.749 -10.480 1.00 97.31 98 GLN A N 1
ATOM 782 C CA . GLN A 1 98 ? -0.991 -3.511 -9.239 1.00 97.31 98 GLN A CA 1
ATOM 783 C C . GLN A 1 98 ? -0.206 -2.606 -8.285 1.00 97.31 98 GLN A C 1
ATOM 785 O O . GLN A 1 98 ? -0.800 -1.718 -7.672 1.00 97.31 98 GLN A O 1
ATOM 790 N N . ALA A 1 99 ? 1.117 -2.774 -8.190 1.00 97.56 99 ALA A N 1
ATOM 791 C CA . ALA A 1 99 ? 1.961 -1.894 -7.386 1.00 97.56 99 ALA A CA 1
ATOM 792 C C . ALA A 1 99 ? 1.838 -0.434 -7.845 1.00 97.56 99 ALA A C 1
ATOM 794 O O . ALA A 1 99 ? 1.496 0.444 -7.050 1.00 97.56 99 ALA A O 1
ATOM 795 N N . LYS A 1 100 ? 2.006 -0.196 -9.152 1.00 98.06 100 LYS A N 1
ATOM 796 C CA . LYS A 1 100 ? 1.828 1.110 -9.791 1.00 98.06 100 LYS A CA 1
ATOM 797 C C . LYS A 1 100 ? 0.452 1.701 -9.496 1.00 98.06 100 LYS A C 1
ATOM 799 O O . LYS A 1 100 ? 0.385 2.835 -9.035 1.00 98.06 100 LYS A O 1
ATOM 804 N N . TYR A 1 101 ? -0.627 0.940 -9.694 1.00 98.44 101 TYR A N 1
ATOM 805 C CA . TYR A 1 101 ? -1.994 1.403 -9.426 1.00 98.44 101 TYR A CA 1
ATOM 806 C C . TYR A 1 101 ? -2.163 1.950 -8.001 1.00 98.44 101 TYR A C 1
ATOM 808 O O . TYR A 1 101 ? -2.750 3.014 -7.786 1.00 98.44 101 TYR A O 1
ATOM 816 N N . TRP A 1 102 ? -1.643 1.230 -7.007 1.00 98.75 102 TRP A N 1
ATOM 817 C CA . TRP A 1 102 ? -1.754 1.640 -5.612 1.00 98.75 102 TRP A CA 1
ATOM 818 C C . TRP A 1 102 ? -0.836 2.814 -5.263 1.00 98.75 102 TRP A C 1
ATOM 820 O O . TRP A 1 102 ? -1.258 3.721 -4.539 1.00 98.75 102 TRP A O 1
ATOM 830 N N . TYR A 1 103 ? 0.375 2.855 -5.819 1.00 98.69 103 TYR A N 1
ATOM 831 C CA . TYR A 1 103 ? 1.270 3.997 -5.652 1.00 98.69 103 TYR A CA 1
ATOM 832 C C . TYR A 1 103 ? 0.742 5.266 -6.314 1.00 98.69 103 TYR A C 1
ATOM 834 O O . TYR A 1 103 ? 0.843 6.325 -5.706 1.00 98.69 103 TYR A O 1
ATOM 842 N N . GLU A 1 104 ? 0.119 5.184 -7.493 1.00 98.81 104 GLU A N 1
ATOM 843 C CA . GLU A 1 104 ? -0.534 6.326 -8.148 1.00 98.81 104 GLU A CA 1
ATOM 844 C C . GLU A 1 104 ? -1.613 6.936 -7.255 1.00 98.81 104 GLU A C 1
ATOM 846 O O . GLU A 1 104 ? -1.660 8.154 -7.083 1.00 98.81 104 GLU A O 1
ATOM 851 N N . LYS A 1 105 ? -2.439 6.107 -6.608 1.00 98.69 105 LYS A N 1
ATOM 852 C CA . LYS A 1 105 ? -3.439 6.599 -5.651 1.00 98.69 105 LYS A CA 1
ATOM 853 C C . LYS A 1 105 ? -2.808 7.331 -4.465 1.00 98.69 105 LYS A C 1
ATOM 855 O O . LYS A 1 105 ? -3.276 8.414 -4.116 1.00 98.69 105 LYS A O 1
ATOM 860 N N . ALA A 1 106 ? -1.742 6.785 -3.882 1.00 98.69 106 ALA A N 1
ATOM 861 C CA . ALA A 1 106 ? -1.036 7.435 -2.779 1.00 98.69 106 ALA A CA 1
ATOM 862 C C . ALA A 1 106 ? -0.337 8.733 -3.237 1.00 98.69 106 ALA A C 1
ATOM 864 O O . ALA A 1 106 ? -0.397 9.758 -2.555 1.00 98.69 106 ALA A O 1
ATOM 865 N N . ALA A 1 107 ? 0.287 8.712 -4.416 1.00 98.62 107 ALA A N 1
ATOM 866 C CA . ALA A 1 107 ? 0.977 9.848 -5.016 1.00 98.62 107 ALA A CA 1
ATOM 867 C C . ALA A 1 107 ? 0.019 11.001 -5.349 1.00 98.62 107 ALA A C 1
ATOM 869 O O . ALA A 1 107 ? 0.344 12.154 -5.076 1.00 98.62 107 ALA A O 1
ATOM 870 N N . ASN A 1 108 ? -1.188 10.699 -5.837 1.00 98.62 108 ASN A N 1
ATOM 871 C CA . ASN A 1 108 ? -2.239 11.691 -6.097 1.00 98.62 108 ASN A CA 1
ATOM 872 C C . ASN A 1 108 ? -2.706 12.420 -4.825 1.00 98.62 108 ASN A C 1
ATOM 874 O O . ASN A 1 108 ? -3.261 13.513 -4.908 1.00 98.62 108 ASN A O 1
ATOM 878 N N . GLN A 1 109 ? -2.453 11.844 -3.648 1.00 98.25 109 GLN A N 1
ATOM 879 C CA . GLN A 1 109 ? -2.686 12.473 -2.345 1.00 98.25 109 GLN A CA 1
ATOM 880 C C . GLN A 1 109 ? -1.442 13.191 -1.795 1.00 98.25 109 GLN A C 1
ATOM 882 O O . GLN A 1 109 ? -1.406 13.574 -0.628 1.00 98.25 109 GLN A O 1
ATOM 887 N N . ASN A 1 110 ? -0.409 13.374 -2.622 1.00 98.31 110 ASN A N 1
ATOM 888 C CA . ASN A 1 110 ? 0.892 13.935 -2.258 1.00 98.31 110 ASN A CA 1
ATOM 889 C C . ASN A 1 110 ? 1.638 13.139 -1.172 1.00 98.31 110 ASN A C 1
ATOM 891 O O . ASN A 1 110 ? 2.484 13.684 -0.459 1.00 98.31 110 ASN A O 1
ATOM 895 N N . TYR A 1 111 ? 1.352 11.840 -1.030 1.00 98.38 111 TYR A N 1
ATOM 896 C CA . TYR A 1 111 ? 2.068 11.005 -0.074 1.00 98.38 111 TYR A CA 1
ATOM 897 C C . TYR A 1 111 ? 3.490 10.741 -0.571 1.00 98.38 111 TYR A C 1
ATOM 899 O O . TYR A 1 111 ? 3.696 10.039 -1.560 1.00 98.38 111 TYR A O 1
ATOM 907 N N . VAL A 1 112 ? 4.482 11.292 0.134 1.00 98.50 112 VAL A N 1
ATOM 908 C CA . VAL A 1 112 ? 5.893 11.319 -0.295 1.00 98.50 112 VAL A CA 1
ATOM 909 C C . VAL A 1 112 ? 6.434 9.929 -0.639 1.00 98.50 112 VAL A C 1
ATOM 911 O O . VAL A 1 112 ? 7.072 9.765 -1.677 1.00 98.50 112 VAL A O 1
ATOM 914 N N . LYS A 1 113 ? 6.145 8.913 0.189 1.00 98.06 113 LYS A N 1
ATOM 915 C CA . LYS A 1 113 ? 6.574 7.533 -0.098 1.00 98.06 113 LYS A CA 1
ATOM 916 C C . LYS A 1 113 ? 5.883 6.968 -1.345 1.00 98.06 113 LYS A C 1
ATOM 918 O O . LYS A 1 113 ? 6.540 6.307 -2.134 1.00 98.06 113 LYS A O 1
ATOM 923 N N . GLY A 1 114 ? 4.610 7.305 -1.561 1.00 98.50 114 GLY A N 1
ATOM 924 C CA . GLY A 1 114 ? 3.856 6.901 -2.751 1.00 98.50 114 GLY A CA 1
ATOM 925 C C . GLY A 1 114 ? 4.434 7.491 -4.035 1.00 98.50 114 GLY A C 1
ATOM 926 O O . GLY A 1 114 ? 4.625 6.766 -5.004 1.00 98.50 114 GLY A O 1
ATOM 927 N N . ILE A 1 115 ? 4.792 8.780 -4.027 1.00 98.75 115 ILE A N 1
ATOM 928 C CA . ILE A 1 115 ? 5.456 9.441 -5.167 1.00 98.75 115 ILE A CA 1
ATOM 929 C C . ILE A 1 115 ? 6.807 8.781 -5.461 1.00 98.75 115 ILE A C 1
ATOM 931 O O . ILE A 1 115 ? 7.104 8.458 -6.611 1.00 98.75 115 ILE A O 1
ATOM 935 N N . HIS A 1 116 ? 7.620 8.572 -4.423 1.00 98.38 116 HIS A N 1
ATOM 936 C CA . HIS A 1 116 ? 8.917 7.916 -4.555 1.00 98.38 116 HIS A CA 1
ATOM 937 C C . HIS A 1 116 ? 8.774 6.509 -5.151 1.00 98.38 116 HIS A C 1
ATOM 939 O O . HIS A 1 116 ? 9.403 6.198 -6.162 1.00 98.38 116 HIS A O 1
ATOM 945 N N . ASN A 1 117 ? 7.909 5.679 -4.565 1.00 97.75 117 ASN A N 1
ATOM 946 C CA . ASN A 1 117 ? 7.733 4.291 -4.980 1.00 97.75 117 ASN A CA 1
ATOM 947 C C . ASN A 1 117 ? 7.095 4.176 -6.371 1.00 97.75 117 ASN A C 1
ATOM 949 O O . ASN A 1 117 ? 7.476 3.298 -7.143 1.00 97.75 117 ASN A O 1
ATOM 953 N N . LEU A 1 118 ? 6.208 5.104 -6.748 1.00 98.19 118 LEU A N 1
ATOM 954 C CA . LEU A 1 118 ? 5.721 5.207 -8.122 1.00 98.19 118 LEU A CA 1
ATOM 955 C C . LEU A 1 118 ? 6.877 5.442 -9.103 1.00 98.19 118 LEU A C 1
ATOM 957 O O . LEU A 1 118 ? 6.954 4.777 -10.133 1.00 98.19 118 LEU A O 1
ATOM 961 N N . GLY A 1 119 ? 7.801 6.350 -8.775 1.00 97.38 119 GLY A N 1
ATOM 962 C CA . GLY A 1 119 ? 8.996 6.596 -9.583 1.00 97.38 119 GLY A CA 1
ATOM 963 C C . GLY A 1 119 ? 9.868 5.347 -9.742 1.00 97.38 119 GLY A C 1
ATOM 964 O O . GLY A 1 119 ? 10.300 5.043 -10.856 1.00 97.38 119 GLY A O 1
ATOM 965 N N . VAL A 1 120 ? 10.068 4.596 -8.655 1.00 94.19 120 VAL A N 1
ATOM 966 C CA . VAL A 1 120 ? 10.809 3.324 -8.670 1.00 94.19 120 VAL A CA 1
ATOM 967 C C . VAL A 1 120 ? 10.123 2.305 -9.578 1.00 94.19 120 VAL A C 1
ATOM 969 O O . VAL A 1 120 ? 10.763 1.788 -10.491 1.00 94.19 120 VAL A O 1
ATOM 972 N N . VAL A 1 121 ? 8.821 2.057 -9.412 1.00 94.44 121 VAL A N 1
ATOM 973 C CA . VAL A 1 121 ? 8.106 1.067 -10.235 1.00 94.44 121 VAL A CA 1
ATOM 974 C C . VAL A 1 121 ? 8.079 1.459 -11.710 1.00 94.44 121 VAL A C 1
ATOM 976 O O . VAL A 1 121 ? 8.331 0.610 -12.563 1.00 94.44 121 VAL A O 1
ATOM 979 N N . LEU A 1 122 ? 7.858 2.735 -12.039 1.00 95.44 122 LEU A N 1
ATOM 980 C CA . LEU A 1 122 ? 7.905 3.200 -13.430 1.00 95.44 122 LEU A CA 1
ATOM 981 C C . LEU A 1 122 ? 9.296 3.018 -14.049 1.00 95.44 122 LEU A C 1
ATOM 983 O O . LEU A 1 122 ? 9.413 2.667 -15.226 1.00 95.44 122 LEU A O 1
ATOM 987 N N . PHE A 1 123 ? 10.356 3.232 -13.266 1.00 93.00 123 PHE A N 1
ATOM 988 C CA . PHE A 1 123 ? 11.721 2.961 -13.701 1.00 93.00 123 PHE A CA 1
ATOM 989 C C . PHE A 1 123 ? 11.936 1.466 -13.974 1.00 93.00 123 PHE A C 1
ATOM 991 O O . PHE A 1 123 ? 12.427 1.126 -15.056 1.00 93.00 123 PHE A O 1
ATOM 998 N N . LEU A 1 124 ? 11.518 0.592 -13.048 1.00 88.75 124 LEU A N 1
ATOM 999 C CA . LEU A 1 124 ? 11.627 -0.866 -13.177 1.00 88.75 124 LEU A CA 1
ATOM 1000 C C . LEU A 1 124 ? 10.900 -1.375 -14.427 1.00 88.75 124 LEU A C 1
ATOM 1002 O O . LEU A 1 124 ? 11.508 -2.051 -15.256 1.00 88.75 124 LEU A O 1
ATOM 1006 N N . GLN A 1 125 ? 9.642 -0.968 -14.621 1.00 87.25 125 GLN A N 1
ATOM 1007 C CA . GLN A 1 125 ? 8.835 -1.359 -15.780 1.00 87.25 125 GLN A CA 1
ATOM 1008 C C . GLN A 1 125 ? 9.458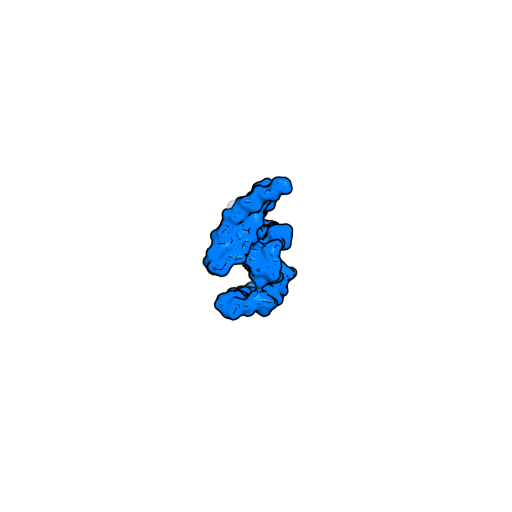 -0.908 -17.103 1.00 87.25 125 GLN A C 1
ATOM 1010 O O . GLN A 1 125 ? 9.522 -1.682 -18.056 1.00 87.25 125 GLN A O 1
ATOM 1015 N N . LYS A 1 126 ? 9.960 0.331 -17.165 1.00 89.94 126 LYS A N 1
ATOM 1016 C CA . LYS A 1 126 ? 10.577 0.875 -18.382 1.00 89.94 126 LYS A CA 1
ATOM 1017 C C . LYS A 1 126 ? 11.842 0.118 -18.801 1.00 89.94 126 LYS A C 1
ATOM 1019 O O . LYS A 1 126 ? 12.160 0.097 -19.986 1.00 89.94 126 LYS A O 1
ATOM 1024 N N . HIS A 1 127 ? 12.564 -0.466 -17.848 1.00 86.69 127 HIS A N 1
ATOM 1025 C CA . HIS A 1 127 ? 13.842 -1.139 -18.090 1.00 86.69 127 HIS A CA 1
ATOM 1026 C C . HIS A 1 127 ? 13.732 -2.671 -18.011 1.00 86.69 127 HIS A C 1
ATOM 1028 O O . HIS A 1 127 ? 14.749 -3.353 -18.085 1.00 86.69 127 HIS A O 1
ATOM 1034 N N . GLY A 1 128 ? 12.515 -3.213 -17.883 1.00 80.06 128 GLY A N 1
ATOM 1035 C CA . GLY A 1 128 ? 12.275 -4.657 -17.845 1.00 80.06 128 GLY A CA 1
ATOM 1036 C C . GLY A 1 128 ? 12.776 -5.347 -16.574 1.00 80.06 128 GLY A C 1
ATOM 1037 O O . GLY A 1 128 ? 12.979 -6.557 -16.580 1.00 80.06 128 GLY A O 1
ATOM 1038 N N . PHE A 1 129 ? 12.984 -4.606 -15.484 1.00 72.31 129 PHE A N 1
ATOM 1039 C CA . PHE A 1 129 ? 13.381 -5.199 -14.212 1.00 72.31 129 PHE A CA 1
ATOM 1040 C C . PHE A 1 129 ? 12.166 -5.803 -13.512 1.00 72.31 129 PHE A C 1
ATOM 1042 O O . PHE A 1 129 ? 11.139 -5.144 -13.343 1.00 72.31 129 PHE A O 1
ATOM 1049 N N . VAL A 1 130 ? 12.310 -7.039 -13.045 1.00 64.81 130 VAL A N 1
ATOM 1050 C CA . VAL A 1 130 ? 11.340 -7.683 -12.160 1.00 64.81 130 VAL A CA 1
ATOM 1051 C C . VAL A 1 130 ? 12.018 -7.854 -10.810 1.00 64.81 130 VAL A C 1
ATOM 1053 O O . VAL A 1 130 ? 13.043 -8.523 -10.710 1.00 64.81 130 VAL A O 1
ATOM 1056 N N . ALA A 1 131 ? 11.473 -7.227 -9.768 1.00 59.84 131 ALA A N 1
ATOM 1057 C CA . ALA A 1 131 ? 11.923 -7.489 -8.409 1.00 59.84 131 ALA A CA 1
ATOM 1058 C C . ALA A 1 131 ? 11.516 -8.924 -8.054 1.00 59.84 131 ALA A C 1
ATOM 1060 O O . ALA A 1 131 ? 10.331 -9.228 -8.088 1.00 59.84 131 ALA A O 1
ATOM 1061 N N . GLN A 1 132 ? 12.467 -9.813 -7.760 1.00 53.38 132 GLN A N 1
ATOM 1062 C CA . GLN A 1 132 ? 12.173 -11.163 -7.271 1.00 53.38 132 GLN A CA 1
ATOM 1063 C C . GLN A 1 132 ? 12.478 -11.279 -5.778 1.00 53.38 132 GLN A C 1
ATOM 1065 O O . GLN A 1 132 ? 13.460 -10.733 -5.267 1.00 53.38 132 GLN A O 1
ATOM 1070 N N . ARG A 1 133 ? 11.619 -12.020 -5.071 1.00 55.53 133 ARG A N 1
ATOM 1071 C CA . ARG A 1 133 ? 11.809 -12.378 -3.666 1.00 55.53 133 ARG A CA 1
ATOM 1072 C C . ARG A 1 133 ? 12.712 -13.610 -3.580 1.00 55.53 133 ARG A C 1
ATOM 1074 O O . ARG A 1 133 ? 12.251 -14.721 -3.821 1.00 55.53 133 ARG A O 1
ATOM 1081 N N . PHE A 1 134 ? 13.956 -13.428 -3.142 1.00 52.44 134 PHE A N 1
ATOM 1082 C CA . PHE A 1 134 ? 14.783 -14.514 -2.612 1.00 52.44 134 PHE A CA 1
ATOM 1083 C C . PHE A 1 134 ? 14.867 -14.369 -1.090 1.00 52.44 134 PHE A C 1
ATOM 1085 O O . PHE A 1 134 ? 14.958 -13.260 -0.574 1.00 52.44 134 PHE A O 1
ATOM 1092 N N . HIS A 1 135 ? 14.749 -15.481 -0.360 1.00 47.06 135 HIS A N 1
ATOM 1093 C CA . HIS A 1 135 ? 14.713 -15.560 1.108 1.00 47.06 135 HIS A CA 1
ATOM 1094 C C . HIS A 1 135 ? 15.507 -14.444 1.835 1.00 47.06 135 HIS A C 1
ATOM 1096 O O . HIS A 1 135 ? 16.726 -14.520 1.959 1.00 47.06 135 HIS A O 1
ATOM 1102 N N . ASN A 1 136 ? 14.783 -13.432 2.340 1.00 43.38 136 ASN A N 1
ATOM 1103 C CA . ASN A 1 136 ? 15.262 -12.258 3.095 1.00 43.38 136 ASN A CA 1
ATOM 1104 C C . ASN A 1 136 ? 16.172 -11.235 2.383 1.00 43.38 136 ASN A C 1
ATOM 1106 O O . ASN A 1 136 ? 16.556 -10.255 3.021 1.00 43.38 136 ASN A O 1
ATOM 1110 N N . TYR A 1 137 ? 16.459 -11.374 1.085 1.00 47.53 137 TYR A N 1
ATOM 1111 C CA . TYR A 1 137 ? 17.261 -10.399 0.337 1.00 47.53 137 TYR A CA 1
ATOM 1112 C C . TYR A 1 137 ? 16.650 -10.092 -1.036 1.00 47.53 137 TYR A C 1
ATOM 1114 O O . TYR A 1 137 ? 16.342 -10.986 -1.821 1.00 47.53 137 TYR A O 1
ATOM 1122 N N . MET A 1 138 ? 16.492 -8.800 -1.332 1.00 50.69 138 MET A N 1
ATOM 1123 C CA . MET A 1 138 ? 16.112 -8.319 -2.660 1.00 50.69 138 MET A CA 1
ATOM 1124 C C . MET A 1 138 ? 17.298 -8.520 -3.606 1.00 50.69 138 MET A C 1
ATOM 1126 O O . MET A 1 138 ? 18.337 -7.883 -3.430 1.00 50.69 138 MET A O 1
ATOM 1130 N N . ILE A 1 139 ? 17.151 -9.388 -4.605 1.00 56.34 139 ILE A N 1
ATOM 1131 C CA . ILE A 1 139 ? 18.114 -9.500 -5.702 1.00 56.34 139 ILE A CA 1
ATOM 1132 C C . ILE A 1 139 ? 17.432 -8.912 -6.937 1.00 56.34 139 ILE A C 1
ATOM 1134 O O . ILE A 1 139 ? 16.427 -9.433 -7.416 1.00 56.34 139 ILE A O 1
ATOM 1138 N N . LEU A 1 140 ? 17.953 -7.782 -7.421 1.00 54.88 140 LEU A N 1
ATOM 1139 C CA . LEU A 1 140 ? 17.618 -7.253 -8.742 1.00 54.88 140 LEU A CA 1
ATOM 1140 C C . LEU A 1 140 ? 18.310 -8.147 -9.771 1.00 54.88 140 LEU A C 1
ATOM 1142 O O . LEU A 1 140 ? 19.463 -7.909 -10.127 1.00 54.88 140 LEU A O 1
ATOM 1146 N N . GLU A 1 141 ? 17.640 -9.204 -10.215 1.00 52.25 141 GLU A N 1
ATOM 1147 C CA . GLU A 1 141 ? 18.151 -9.988 -11.334 1.00 52.25 141 GLU A CA 1
ATOM 1148 C C . GLU A 1 141 ? 17.789 -9.294 -12.650 1.00 52.25 141 GLU A C 1
ATOM 1150 O O . GLU A 1 141 ? 16.635 -8.954 -12.920 1.00 52.25 141 GLU A O 1
ATOM 1155 N N . VAL A 1 142 ? 18.807 -9.052 -13.477 1.00 49.25 142 VAL A N 1
ATOM 1156 C CA . VAL A 1 142 ? 18.628 -8.578 -14.849 1.00 49.25 142 VAL A CA 1
ATOM 1157 C C . VAL A 1 142 ? 18.101 -9.755 -15.664 1.00 49.25 142 VAL A C 1
ATOM 1159 O O . VAL A 1 142 ? 18.881 -10.520 -16.229 1.00 49.25 142 VAL A O 1
ATOM 1162 N N . LEU A 1 143 ? 16.781 -9.922 -15.738 1.00 55.00 143 LEU A N 1
ATOM 1163 C CA . LEU A 1 143 ? 16.207 -10.792 -16.756 1.00 55.00 143 LEU A CA 1
ATOM 1164 C C . LEU A 1 143 ? 16.255 -10.029 -18.085 1.00 55.00 143 LEU A C 1
ATOM 1166 O O . LEU A 1 143 ? 15.365 -9.247 -18.410 1.00 55.00 143 LEU A O 1
ATOM 1170 N N . ILE A 1 144 ? 17.334 -10.220 -18.848 1.00 41.91 144 ILE A N 1
ATOM 1171 C CA . ILE A 1 144 ? 17.342 -9.860 -20.268 1.00 41.91 144 ILE A CA 1
ATOM 1172 C C . ILE A 1 144 ? 16.340 -10.804 -20.935 1.00 41.91 144 ILE A C 1
ATOM 1174 O O . ILE A 1 144 ? 16.664 -11.950 -21.240 1.00 41.91 144 ILE A O 1
ATOM 1178 N N . ILE A 1 145 ? 15.100 -10.348 -21.095 1.00 53.72 145 ILE A N 1
ATOM 1179 C CA . ILE A 1 145 ? 14.130 -11.018 -21.958 1.00 53.72 145 ILE A CA 1
ATOM 1180 C C . ILE A 1 145 ? 14.627 -10.782 -23.393 1.00 53.72 145 ILE A C 1
ATOM 1182 O O . ILE A 1 145 ? 14.547 -9.657 -23.889 1.00 53.72 145 ILE A O 1
ATOM 1186 N N . PHE A 1 146 ? 15.232 -11.810 -23.998 1.00 52.22 146 PHE A N 1
ATOM 1187 C CA . PHE A 1 146 ? 15.527 -11.866 -25.435 1.00 52.22 146 PHE A CA 1
ATOM 1188 C C . PHE A 1 146 ? 14.255 -12.126 -26.244 1.00 52.22 146 PHE A C 1
ATOM 1190 O O . PHE A 1 146 ? 13.387 -12.881 -25.746 1.00 52.22 146 PHE A O 1
#

Secondary structure (DSSP, 8-state):
---TTHHHHHHHHHHHHHHHHTTSS-SHHHHHHHHHHHHHHHHHHHHHHHHHHHHHTT-HHHHHHHHHHHHHTT-HHHHHHHHHHHHTTSSSS--HHHHHHHHHHHHHTT-HHHHHHHHHHHHHHHTT-EEEEETTEEEEE-----

Sequence (146 aa):
MWIKSRNSIVLVTFILCLSSFLLISCGNSTNVEIKKIDSSQQEIDVQFKKAEDLFEQDKYEEAYKILKQLADKGDAKSQNSLGNGYEYGFWGDINLEQAKYWYEKAANQNYVKGIHNLGVVLFLQKHGFVAQRFHNYMILEVLIIF

Organism: NCBI:txid756892

InterPro domains:
  IPR006597 Sel1-like repeat [SM00671] (76-111)
  IPR011990 Tetratricopeptide-like helical domain superfamily [G3DSA:1.25.40.10] (27-133)

Foldseek 3Di:
DPPVPPVVVVVVVVVVVVVVVVVPPPDPPVVVVVVVVVVVVVVLVVLLVVLVVCVVVLVLVVSLVSLVVSVVVLPLVSLQVQLVCLLAQSVHHNDLPSSLVSLVSSVVVVNVSSVVSNVVSVVCVVQVWRFYDDPPDTDGDPPPPD

Radius of gyration: 27.09 Å; chains: 1; bounding box: 42×89×43 Å

pLDDT: mean 80.35, std 19.53, range [37.81, 98.81]